Protein AF-A0A150QGI8-F1 (afdb_monomer)

Mean predicted aligned error: 3.71 Å

Solvent-accessible surface area (backbone atoms only — not comparable to full-atom values): 8458 Å² total; per-residue (Å²): 132,85,55,74,62,39,66,63,45,41,61,28,45,51,53,43,48,52,78,74,43,59,61,36,26,30,30,67,67,29,72,42,85,41,37,97,82,24,71,28,46,33,34,36,21,20,55,70,20,50,33,62,35,36,41,29,44,62,26,63,35,34,52,66,25,57,70,44,39,74,60,55,70,70,34,59,44,23,27,40,33,34,27,22,38,65,91,43,54,50,75,67,37,45,50,47,65,69,68,40,63,75,39,39,56,96,87,56,68,37,28,49,13,34,33,35,31,40,82,43,83,91,81,39,67,42,38,44,78,76,39,80,52,34,66,29,94,46,94,40,45,71,59,32,35,52,49,50,73,76,46,83,54,81,40,69,73,87,127

Foldseek 3Di:
DADPVLLQCLVQVVVQVVVVAAFWFKDAQAQQPQAPRSGFGIWTAGPQQQHFIAGEHEDAALVVQLVCQVRQQSGQGFAAEYEYEPPRDDPVSVVCLVVQPSQDDPPFDKGYWYKYWYQDPPRHIHIYTPGDTGTTPHDCSVSSNVSSVPDDGPDGDDD

pLDDT: mean 93.24, std 7.73, range [49.47, 98.81]

Structure (mmCIF, N/CA/C/O backbone):
data_AF-A0A150QGI8-F1
#
_entry.id   AF-A0A150QGI8-F1
#
loop_
_atom_site.group_PDB
_atom_site.id
_atom_site.type_symbol
_atom_site.label_atom_id
_atom_site.label_alt_id
_atom_site.label_comp_id
_atom_site.label_asym_id
_atom_site.label_entity_id
_atom_site.label_seq_id
_atom_site.pdbx_PDB_ins_code
_atom_site.Cartn_x
_atom_site.Cartn_y
_atom_site.Cartn_z
_atom_site.occupancy
_atom_site.B_iso_or_equiv
_atom_site.auth_seq_id
_atom_site.auth_comp_id
_atom_site.auth_asym_id
_atom_site.auth_atom_id
_atom_site.pdbx_PDB_model_num
ATOM 1 N N . MET A 1 1 ? 3.758 -12.290 14.875 1.00 49.47 1 MET A N 1
ATOM 2 C CA . MET A 1 1 ? 2.661 -13.109 14.315 1.00 49.47 1 MET A CA 1
ATOM 3 C C . MET A 1 1 ? 1.691 -12.134 13.672 1.00 49.47 1 MET A C 1
ATOM 5 O O . MET A 1 1 ? 1.234 -11.254 14.389 1.00 49.47 1 MET A O 1
ATOM 9 N N . ARG A 1 2 ? 1.493 -12.194 12.347 1.00 67.56 2 ARG A N 1
ATOM 10 C CA . ARG A 1 2 ? 0.552 -11.298 11.647 1.00 67.56 2 ARG A CA 1
ATOM 11 C C . ARG A 1 2 ? -0.876 -11.573 12.104 1.00 67.56 2 ARG A C 1
ATOM 13 O O . ARG A 1 2 ? -1.222 -12.727 12.368 1.00 67.56 2 ARG A O 1
ATOM 20 N N . ASP A 1 3 ? -1.673 -10.519 12.209 1.00 85.88 3 ASP A N 1
ATOM 21 C CA . ASP A 1 3 ? -3.078 -10.618 12.600 1.00 85.88 3 ASP A CA 1
ATOM 22 C C . ASP A 1 3 ? -3.881 -11.343 11.498 1.00 85.88 3 ASP A C 1
ATOM 24 O O . ASP A 1 3 ? -3.618 -11.199 10.300 1.00 85.88 3 ASP A O 1
ATOM 28 N N . ARG A 1 4 ? -4.898 -12.120 11.888 1.00 90.88 4 ARG A N 1
ATOM 29 C CA . ARG A 1 4 ? -5.841 -12.770 10.965 1.00 90.88 4 ARG A CA 1
ATOM 30 C C . ARG A 1 4 ? -6.509 -11.749 10.044 1.00 90.88 4 ARG A C 1
ATOM 32 O O . ARG A 1 4 ? -6.803 -12.077 8.895 1.00 90.88 4 ARG A O 1
ATOM 39 N N . PHE A 1 5 ? -6.776 -10.539 10.536 1.00 93.62 5 PHE A N 1
ATOM 40 C CA . PHE A 1 5 ? -7.316 -9.463 9.707 1.00 93.62 5 PHE A CA 1
ATOM 41 C C . PHE A 1 5 ? -6.372 -9.099 8.554 1.00 93.62 5 PHE A C 1
ATOM 43 O O . PHE A 1 5 ? -6.812 -9.066 7.406 1.00 93.62 5 PHE A O 1
ATOM 50 N N . GLU A 1 6 ? -5.090 -8.870 8.844 1.00 94.88 6 GLU A N 1
ATOM 51 C CA . GLU A 1 6 ? -4.096 -8.410 7.865 1.00 94.88 6 GLU A CA 1
ATOM 52 C C . GLU A 1 6 ? -3.971 -9.397 6.700 1.00 94.88 6 GLU A C 1
ATOM 54 O O . GLU A 1 6 ? -4.024 -8.996 5.538 1.00 94.88 6 GLU A O 1
ATOM 59 N N . LEU A 1 7 ? -3.941 -10.699 7.006 1.00 94.25 7 LEU A N 1
ATOM 60 C CA . LEU A 1 7 ? -3.935 -11.766 5.999 1.00 94.25 7 LEU A CA 1
ATOM 61 C C . LEU A 1 7 ? -5.206 -11.761 5.135 1.00 94.25 7 LEU A C 1
ATOM 63 O O . LEU A 1 7 ? -5.145 -11.891 3.914 1.00 94.25 7 LEU A O 1
ATOM 67 N N . ARG A 1 8 ? -6.386 -11.580 5.742 1.00 95.19 8 ARG A N 1
ATOM 68 C CA . ARG A 1 8 ? -7.660 -11.534 4.999 1.00 95.19 8 ARG A CA 1
ATOM 69 C C . ARG A 1 8 ? -7.790 -10.280 4.135 1.00 95.19 8 ARG A C 1
ATOM 71 O O . ARG A 1 8 ? -8.466 -10.326 3.109 1.00 95.19 8 ARG A O 1
ATOM 78 N N . ALA A 1 9 ? -7.163 -9.177 4.533 1.00 97.19 9 ALA A N 1
ATOM 79 C CA . ALA A 1 9 ? -7.235 -7.893 3.846 1.00 97.19 9 ALA A CA 1
ATOM 80 C C . ALA A 1 9 ? -6.389 -7.827 2.558 1.00 97.19 9 ALA A C 1
ATOM 82 O O . ALA A 1 9 ? -6.682 -7.005 1.688 1.00 97.19 9 ALA A O 1
ATOM 83 N N . GLN A 1 10 ? -5.410 -8.721 2.381 1.00 97.38 10 GLN A N 1
ATOM 84 C CA . GLN A 1 10 ? -4.553 -8.789 1.188 1.00 97.38 10 GLN A CA 1
ATOM 85 C C . GLN A 1 10 ? -5.352 -8.887 -0.125 1.00 97.38 10 GLN A C 1
ATOM 87 O O . GLN A 1 10 ? -5.123 -8.116 -1.056 1.00 97.38 10 GLN A O 1
ATOM 92 N N . ASN A 1 11 ? -6.329 -9.798 -0.204 1.00 96.44 11 ASN A N 1
ATOM 93 C CA . ASN A 1 11 ? -7.126 -10.006 -1.420 1.00 96.44 11 ASN A CA 1
ATOM 94 C C . ASN A 1 11 ? -8.037 -8.797 -1.765 1.00 96.44 11 ASN A C 1
ATOM 96 O O . ASN A 1 11 ? -8.045 -8.375 -2.927 1.00 96.44 11 ASN A O 1
ATOM 100 N N . PRO A 1 12 ? -8.785 -8.198 -0.811 1.00 97.38 12 PRO A N 1
ATOM 101 C CA . PRO A 1 12 ? -9.514 -6.950 -1.042 1.00 97.38 12 PRO A CA 1
ATOM 102 C C . PRO A 1 12 ? -8.615 -5.803 -1.511 1.00 97.38 12 PRO A C 1
ATOM 104 O O . PRO A 1 12 ? -8.956 -5.117 -2.475 1.00 97.38 12 PRO A O 1
ATOM 107 N N . VAL A 1 13 ? -7.455 -5.613 -0.875 1.00 98.38 13 VAL A N 1
ATOM 108 C CA . VAL A 1 13 ? -6.480 -4.575 -1.244 1.00 98.38 13 VAL A CA 1
ATOM 109 C C . VAL A 1 13 ? -5.947 -4.802 -2.660 1.00 98.38 13 VAL A C 1
ATOM 111 O O . VAL A 1 13 ? -5.966 -3.879 -3.474 1.00 98.38 13 VAL A O 1
ATOM 114 N N . ALA A 1 14 ? -5.557 -6.033 -2.999 1.00 97.94 14 ALA A N 1
ATOM 115 C CA . ALA A 1 14 ? -5.156 -6.398 -4.355 1.00 97.94 14 ALA A CA 1
ATOM 116 C C . ALA A 1 14 ? -6.261 -6.098 -5.379 1.00 97.94 14 ALA A C 1
ATOM 118 O O . ALA A 1 14 ? -6.004 -5.483 -6.411 1.00 97.94 14 ALA A O 1
ATOM 119 N N . SER A 1 15 ? -7.509 -6.455 -5.064 1.00 97.00 15 SER A N 1
ATOM 120 C CA . SER A 1 15 ? -8.672 -6.170 -5.916 1.00 97.00 15 SER A CA 1
ATOM 121 C C . SER A 1 15 ? -8.906 -4.667 -6.098 1.00 97.00 15 SER A C 1
ATOM 123 O O . SER A 1 15 ? -9.315 -4.225 -7.171 1.00 97.00 15 SER A O 1
ATOM 125 N N . CYS A 1 16 ? -8.632 -3.864 -5.067 1.00 97.75 16 CYS A N 1
ATOM 126 C CA . CYS A 1 16 ? -8.698 -2.407 -5.133 1.00 97.75 16 CYS A CA 1
ATOM 127 C C . CYS A 1 16 ? -7.664 -1.835 -6.115 1.00 97.75 16 CYS A C 1
ATOM 129 O O . CYS A 1 16 ? -8.001 -0.956 -6.910 1.00 97.75 16 CYS A O 1
ATOM 131 N N . LEU A 1 17 ? -6.430 -2.350 -6.097 1.00 97.31 17 LEU A N 1
ATOM 132 C CA . LEU A 1 17 ? -5.374 -1.946 -7.032 1.00 97.31 17 LEU A CA 1
ATOM 133 C C . LEU A 1 17 ? -5.646 -2.432 -8.457 1.00 97.31 17 LEU A C 1
ATOM 135 O O . LEU A 1 17 ? -5.503 -1.657 -9.394 1.00 97.31 17 LEU A O 1
ATOM 139 N N . ILE A 1 18 ? -6.112 -3.670 -8.633 1.00 96.56 18 ILE A N 1
ATOM 140 C CA . ILE A 1 18 ? -6.474 -4.234 -9.944 1.00 96.56 18 ILE A CA 1
ATOM 141 C C . ILE A 1 18 ? -7.433 -3.321 -10.715 1.00 96.56 18 ILE A C 1
ATOM 143 O O . ILE A 1 18 ? -7.266 -3.125 -11.912 1.00 96.56 18 ILE A O 1
ATOM 147 N N . ARG A 1 19 ? -8.414 -2.722 -10.033 1.00 95.31 19 ARG A N 1
ATOM 148 C CA . ARG A 1 19 ? -9.397 -1.816 -10.655 1.00 95.31 19 ARG A CA 1
ATOM 149 C C . ARG A 1 19 ? -8.804 -0.484 -11.129 1.00 95.31 19 ARG A C 1
ATOM 151 O O . ARG A 1 19 ? -9.496 0.275 -11.797 1.00 95.31 19 ARG A O 1
ATOM 158 N N . GLN A 1 20 ? -7.571 -0.175 -10.739 1.00 93.81 20 GLN A N 1
ATOM 159 C CA . GLN A 1 20 ? -6.896 1.092 -11.023 1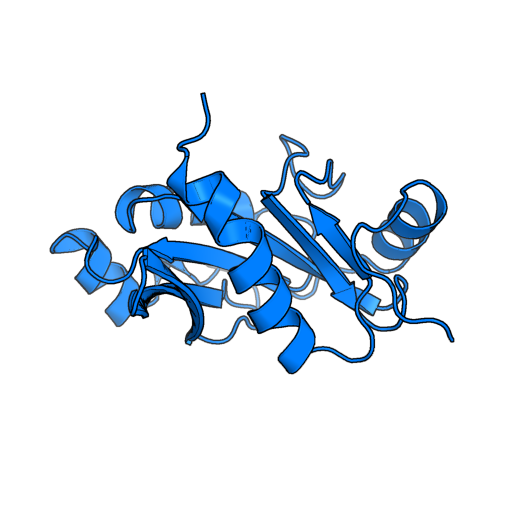.00 93.81 20 GLN A CA 1
ATOM 160 C C . GLN A 1 20 ? -5.714 0.944 -11.985 1.00 93.81 20 GLN A C 1
ATOM 162 O O . GLN A 1 20 ? -5.259 1.949 -12.526 1.00 93.81 20 GLN A O 1
ATOM 167 N N . LEU A 1 21 ? -5.206 -0.274 -12.170 1.00 95.12 21 LEU A N 1
ATOM 168 C CA . LEU A 1 21 ? -3.975 -0.560 -12.903 1.00 95.12 21 LEU A CA 1
ATOM 169 C C . LEU A 1 21 ? -4.262 -1.288 -14.219 1.00 95.12 21 LEU A C 1
ATOM 171 O O . LEU A 1 21 ? -5.296 -1.934 -14.389 1.00 95.12 21 LEU A O 1
ATOM 175 N N . ILE A 1 22 ? -3.327 -1.193 -15.157 1.00 93.44 22 ILE A N 1
ATOM 176 C CA . ILE A 1 22 ? -3.419 -1.782 -16.489 1.00 93.44 22 ILE A CA 1
ATOM 177 C C . ILE A 1 22 ? -2.740 -3.153 -16.441 1.00 93.44 22 ILE A C 1
ATOM 179 O O . ILE A 1 22 ? -1.519 -3.257 -16.532 1.00 93.44 22 ILE A O 1
ATOM 183 N N . VAL A 1 23 ? -3.546 -4.212 -16.313 1.00 92.94 23 VAL A N 1
ATOM 184 C CA . VAL A 1 23 ? -3.097 -5.620 -16.245 1.00 92.94 23 VAL A CA 1
ATOM 185 C C . VAL A 1 23 ? -1.942 -5.849 -15.251 1.00 92.94 23 VAL A C 1
ATOM 187 O O . VAL A 1 23 ? -0.861 -6.301 -15.635 1.00 92.94 23 VAL A O 1
ATOM 190 N N . PRO A 1 24 ? -2.124 -5.527 -13.956 1.00 96.12 24 PRO A N 1
ATOM 191 C CA . PRO A 1 24 ? -1.061 -5.711 -12.980 1.00 96.12 24 PRO A CA 1
ATOM 192 C C . PRO A 1 24 ? -0.818 -7.195 -12.679 1.00 96.12 24 PRO A C 1
ATOM 194 O O . PRO A 1 24 ? -1.760 -7.988 -12.602 1.00 96.12 24 PRO A O 1
ATOM 197 N N . ARG A 1 25 ? 0.440 -7.546 -12.397 1.00 97.19 25 ARG A N 1
ATOM 198 C CA . ARG A 1 25 ? 0.790 -8.787 -11.691 1.00 97.19 25 ARG A CA 1
ATOM 199 C C . ARG A 1 25 ? 0.743 -8.543 -10.192 1.00 97.19 25 ARG A C 1
ATOM 201 O O . ARG A 1 25 ? 1.345 -7.578 -9.719 1.00 97.19 25 ARG A O 1
ATOM 208 N N . ILE A 1 26 ? 0.040 -9.400 -9.457 1.00 97.88 26 ILE A N 1
ATOM 209 C CA . ILE A 1 26 ? -0.102 -9.286 -8.001 1.00 97.88 26 ILE A CA 1
ATOM 210 C C . ILE A 1 26 ? 0.707 -10.373 -7.305 1.00 97.88 26 ILE A C 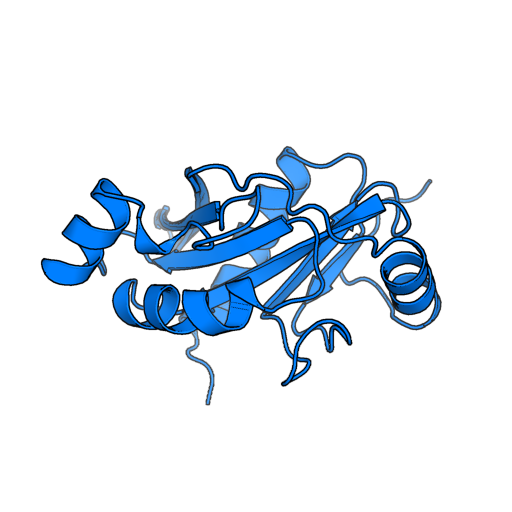1
ATOM 212 O O . ILE A 1 26 ? 0.533 -11.561 -7.575 1.00 97.88 26 ILE A O 1
ATOM 216 N N . TYR A 1 27 ? 1.502 -9.955 -6.332 1.00 97.69 27 TYR A N 1
ATOM 217 C CA . TYR A 1 27 ? 2.261 -10.802 -5.427 1.00 97.69 27 TYR A CA 1
ATOM 218 C C . TYR A 1 27 ? 1.812 -10.504 -3.995 1.00 97.69 27 TYR A C 1
ATOM 220 O O . TYR A 1 27 ? 1.540 -9.353 -3.644 1.00 97.69 27 TYR A O 1
ATOM 228 N N . ILE A 1 28 ? 1.706 -11.546 -3.180 1.00 96.69 28 ILE A N 1
ATOM 229 C CA . ILE A 1 28 ? 1.294 -11.459 -1.778 1.00 96.69 28 ILE A CA 1
ATOM 230 C C . ILE A 1 28 ? 2.474 -11.890 -0.924 1.00 96.69 28 ILE A C 1
ATOM 232 O O . ILE A 1 28 ? 3.140 -12.856 -1.287 1.00 96.69 28 ILE A O 1
ATOM 236 N N . ASP A 1 29 ? 2.718 -11.183 0.179 1.00 95.00 29 ASP A N 1
ATOM 237 C CA . ASP A 1 29 ? 3.875 -11.430 1.048 1.00 95.00 29 ASP A CA 1
ATOM 238 C C . ASP A 1 29 ? 5.198 -11.419 0.266 1.00 95.00 29 ASP A C 1
ATOM 240 O O . ASP A 1 29 ? 6.053 -12.289 0.413 1.00 95.00 29 ASP A O 1
ATOM 244 N N . ALA A 1 30 ? 5.333 -10.427 -0.615 1.00 94.81 30 ALA A N 1
ATOM 245 C CA . ALA A 1 30 ? 6.438 -10.323 -1.551 1.00 94.81 30 ALA A CA 1
ATOM 246 C C . ALA A 1 30 ? 7.703 -9.790 -0.868 1.00 94.81 30 ALA A C 1
ATOM 248 O O . ALA A 1 30 ? 7.645 -8.801 -0.138 1.00 94.81 30 ALA A O 1
ATOM 249 N N . ASP A 1 31 ? 8.847 -10.400 -1.172 1.00 94.62 31 ASP A N 1
ATOM 250 C CA . ASP A 1 31 ? 10.172 -9.941 -0.746 1.00 94.62 31 ASP A CA 1
ATOM 251 C C . ASP A 1 31 ? 10.723 -8.891 -1.728 1.00 94.62 31 ASP A C 1
ATOM 253 O O . ASP A 1 31 ? 11.596 -9.152 -2.555 1.00 94.62 31 ASP A O 1
ATOM 257 N N . TRP A 1 32 ? 10.125 -7.700 -1.727 1.00 95.19 32 TRP A N 1
ATOM 258 C CA . TRP A 1 32 ? 10.507 -6.613 -2.616 1.00 95.19 32 TRP A CA 1
ATOM 259 C C . TRP A 1 32 ? 11.892 -6.042 -2.253 1.00 95.19 32 TRP A C 1
ATOM 261 O O . TRP A 1 32 ? 12.031 -5.344 -1.244 1.00 95.19 32 TRP A O 1
ATOM 271 N N . PRO A 1 33 ? 12.903 -6.167 -3.134 1.00 92.81 33 PRO A N 1
ATOM 272 C CA . PRO A 1 33 ? 14.276 -5.715 -2.869 1.00 92.81 33 PRO A CA 1
ATOM 273 C C . PRO A 1 33 ? 14.433 -4.191 -2.734 1.00 92.81 33 PRO A C 1
ATOM 275 O O . PRO A 1 33 ? 15.510 -3.694 -2.414 1.00 92.81 33 PRO A O 1
ATOM 278 N N . GLY A 1 34 ? 13.382 -3.415 -3.014 1.00 90.00 34 GLY A N 1
ATOM 279 C CA . GLY A 1 34 ? 13.368 -1.972 -2.783 1.00 90.00 34 GLY A CA 1
ATOM 280 C C . GLY A 1 34 ? 12.997 -1.565 -1.353 1.00 90.00 34 GLY A C 1
ATOM 281 O O . GLY A 1 34 ? 12.888 -0.369 -1.093 1.00 90.00 34 GLY A O 1
ATOM 282 N N . MET A 1 35 ? 12.774 -2.512 -0.440 1.00 90.00 35 MET A N 1
ATOM 283 C CA . MET A 1 35 ? 12.528 -2.274 0.987 1.00 90.00 35 MET A CA 1
ATOM 284 C C . MET A 1 35 ? 13.704 -2.784 1.824 1.00 90.00 35 MET A C 1
ATOM 286 O O . MET A 1 35 ? 14.304 -3.795 1.483 1.00 90.00 35 MET A O 1
ATOM 290 N N . ALA A 1 36 ? 14.009 -2.113 2.941 1.00 81.56 36 ALA A N 1
ATOM 291 C CA . ALA A 1 36 ? 15.096 -2.531 3.836 1.00 81.56 36 ALA A CA 1
ATOM 292 C C . ALA A 1 36 ? 14.855 -3.926 4.443 1.00 81.56 36 ALA A C 1
ATOM 294 O O . ALA A 1 36 ? 15.772 -4.738 4.485 1.00 81.56 36 ALA A O 1
ATOM 295 N N . ASP A 1 37 ? 13.610 -4.205 4.837 1.00 80.94 37 ASP A N 1
ATOM 296 C CA . ASP A 1 37 ? 13.206 -5.496 5.409 1.00 80.94 37 ASP A CA 1
ATOM 297 C C . ASP A 1 37 ? 12.652 -6.465 4.348 1.00 80.94 37 ASP A C 1
ATOM 299 O O . ASP A 1 37 ? 12.202 -7.558 4.689 1.00 80.94 37 ASP A O 1
ATOM 303 N N . GLY A 1 38 ? 12.625 -6.044 3.075 1.00 80.56 38 GLY A N 1
ATOM 304 C CA . GLY A 1 38 ? 12.148 -6.825 1.930 1.00 80.56 38 GLY A CA 1
ATOM 305 C C . GLY A 1 38 ? 10.632 -7.061 1.874 1.00 80.56 38 GLY A C 1
ATOM 306 O O . GLY A 1 38 ? 10.000 -6.877 0.840 1.00 80.56 38 GLY A O 1
ATOM 307 N N . LEU A 1 39 ? 9.992 -7.380 2.995 1.00 90.56 39 LEU A N 1
ATOM 308 C CA . LEU A 1 39 ? 8.616 -7.872 3.022 1.00 90.56 39 LEU A CA 1
ATOM 309 C C . LEU A 1 39 ? 7.559 -6.776 2.842 1.00 90.56 39 LEU A C 1
ATOM 311 O O . LEU A 1 39 ? 7.453 -5.842 3.642 1.00 90.56 39 LEU A O 1
ATOM 315 N N . VAL A 1 40 ? 6.696 -6.955 1.841 1.00 95.44 40 VAL A N 1
ATOM 316 C CA . VAL A 1 40 ? 5.475 -6.166 1.622 1.00 95.44 40 VAL A CA 1
ATOM 317 C C . VAL A 1 40 ? 4.254 -7.078 1.553 1.00 95.44 40 VAL A C 1
ATOM 319 O O . VAL A 1 40 ? 4.313 -8.178 1.010 1.00 95.44 40 VAL A O 1
ATOM 322 N N . ASP A 1 41 ? 3.129 -6.635 2.113 1.00 97.06 41 ASP A N 1
ATOM 323 C CA . ASP A 1 41 ? 1.936 -7.483 2.232 1.00 97.06 41 ASP A CA 1
ATOM 324 C C . ASP A 1 41 ? 1.272 -7.713 0.867 1.00 97.06 41 ASP A C 1
ATOM 326 O O . ASP A 1 41 ? 0.833 -8.822 0.558 1.00 97.06 41 ASP A O 1
ATOM 330 N N . VAL A 1 42 ? 1.235 -6.670 0.032 1.00 98.19 42 VAL A N 1
ATOM 331 C CA . VAL A 1 42 ? 0.804 -6.746 -1.369 1.00 98.19 42 VAL A CA 1
ATOM 332 C C . VAL A 1 42 ? 1.776 -5.953 -2.230 1.00 98.19 42 VAL A C 1
ATOM 334 O O . VAL A 1 42 ? 2.063 -4.787 -1.953 1.00 98.19 42 VAL A O 1
ATOM 337 N N . LEU A 1 43 ? 2.239 -6.570 -3.309 1.00 98.12 43 LEU A N 1
ATOM 338 C CA . LEU A 1 43 ? 2.973 -5.920 -4.385 1.00 98.12 43 LEU A CA 1
ATOM 339 C C . LEU A 1 43 ? 2.159 -6.064 -5.668 1.00 98.12 43 LEU A C 1
ATOM 341 O O . LEU A 1 43 ? 1.856 -7.177 -6.092 1.00 98.12 43 LEU A O 1
ATOM 345 N N . ALA A 1 44 ? 1.824 -4.947 -6.300 1.00 98.00 44 ALA A N 1
ATOM 346 C CA . ALA A 1 44 ? 1.286 -4.938 -7.652 1.00 98.00 44 ALA A CA 1
ATOM 347 C C . ALA A 1 44 ? 2.310 -4.307 -8.591 1.00 98.00 44 ALA A C 1
ATOM 349 O O . ALA A 1 44 ? 2.801 -3.214 -8.321 1.00 98.00 44 ALA A O 1
ATOM 350 N N . ILE A 1 45 ? 2.634 -4.974 -9.693 1.00 97.25 45 ILE A N 1
ATOM 351 C CA . ILE A 1 45 ? 3.489 -4.406 -10.736 1.00 97.25 45 ILE A CA 1
ATOM 352 C C . ILE A 1 45 ? 2.646 -4.242 -11.994 1.00 97.25 45 ILE A C 1
ATOM 354 O O . ILE A 1 45 ? 2.153 -5.225 -12.550 1.00 97.25 45 ILE A O 1
ATOM 358 N N . ASP A 1 46 ? 2.468 -2.991 -12.410 1.00 95.19 46 ASP A N 1
ATOM 359 C CA . ASP A 1 46 ? 1.616 -2.612 -13.537 1.00 95.19 46 ASP A CA 1
ATOM 360 C C . ASP A 1 46 ? 2.160 -3.134 -14.885 1.00 95.19 46 ASP A C 1
ATOM 362 O O . ASP A 1 46 ? 3.318 -3.553 -14.979 1.00 95.19 46 ASP A O 1
ATOM 366 N N . ARG A 1 47 ? 1.344 -3.084 -15.946 1.00 93.75 47 ARG A N 1
ATOM 367 C CA . ARG A 1 47 ? 1.726 -3.435 -17.330 1.00 93.75 47 ARG A CA 1
ATOM 368 C C . ARG A 1 47 ? 2.416 -4.801 -17.439 1.00 93.75 47 ARG A C 1
ATOM 370 O O . ARG A 1 47 ? 3.532 -4.898 -17.951 1.00 93.75 47 ARG A O 1
ATOM 377 N N . ASP A 1 48 ? 1.760 -5.836 -16.918 1.00 92.62 48 ASP A N 1
ATOM 378 C CA . ASP A 1 48 ? 2.237 -7.225 -16.920 1.00 92.62 48 ASP A CA 1
ATOM 379 C C . ASP A 1 48 ? 3.653 -7.396 -16.328 1.00 92.62 48 ASP A C 1
ATOM 381 O O . ASP A 1 48 ? 4.529 -8.056 -16.888 1.00 92.62 48 ASP A O 1
ATOM 385 N N . GLY A 1 49 ? 3.911 -6.767 -15.178 1.00 91.19 49 GLY A N 1
ATOM 386 C CA . GLY A 1 49 ? 5.170 -6.959 -14.452 1.00 91.19 49 GLY A CA 1
ATOM 387 C C . GLY A 1 49 ? 6.341 -6.090 -14.924 1.00 91.19 49 GLY A C 1
ATOM 388 O O . GLY A 1 49 ? 7.464 -6.283 -14.461 1.00 91.19 49 GLY A O 1
ATOM 389 N N . LYS A 1 50 ? 6.109 -5.132 -15.829 1.00 91.75 50 LYS A N 1
ATOM 390 C CA . LYS A 1 50 ? 7.159 -4.253 -16.389 1.00 91.75 50 LYS A CA 1
ATOM 391 C C . LYS A 1 50 ? 6.967 -2.771 -16.066 1.00 91.75 50 LYS A C 1
ATOM 393 O O . LYS A 1 50 ? 7.834 -1.957 -16.374 1.00 91.75 50 LYS A O 1
ATOM 398 N N . GLY A 1 51 ? 5.812 -2.410 -15.518 1.00 93.38 51 GLY A N 1
ATOM 399 C CA . GLY A 1 51 ? 5.427 -1.042 -15.204 1.00 93.38 51 GLY A CA 1
ATOM 400 C C . GLY A 1 51 ? 5.894 -0.576 -13.829 1.00 93.38 51 GLY A C 1
ATOM 401 O O . GLY A 1 51 ? 6.864 -1.076 -13.261 1.00 93.38 51 GLY A O 1
ATOM 402 N N . ASP A 1 52 ? 5.184 0.421 -13.302 1.00 95.94 52 ASP A N 1
ATOM 403 C CA . ASP A 1 52 ? 5.461 0.949 -11.972 1.00 95.94 52 ASP A CA 1
ATOM 404 C C . ASP A 1 52 ? 5.044 -0.067 -10.895 1.00 95.94 52 ASP A C 1
ATOM 406 O O . ASP A 1 52 ? 3.999 -0.719 -10.984 1.00 95.94 52 ASP A O 1
ATOM 410 N N . ALA A 1 53 ? 5.874 -0.188 -9.859 1.00 96.62 53 ALA A N 1
ATOM 411 C CA . ALA A 1 53 ? 5.590 -1.016 -8.695 1.00 96.62 53 ALA A CA 1
ATOM 412 C C . ALA A 1 53 ? 4.740 -0.251 -7.664 1.00 96.62 53 ALA A C 1
ATOM 414 O O . ALA A 1 53 ? 5.024 0.903 -7.325 1.00 96.62 53 ALA A O 1
ATOM 415 N N . HIS A 1 54 ? 3.726 -0.926 -7.133 1.00 97.88 54 HIS A N 1
ATOM 416 C CA . HIS A 1 54 ? 2.835 -0.476 -6.071 1.00 97.88 54 HIS A CA 1
ATOM 417 C C . HIS A 1 54 ? 3.025 -1.391 -4.863 1.00 97.88 54 HIS A C 1
ATOM 419 O O . HIS A 1 54 ? 2.582 -2.539 -4.884 1.00 97.88 54 HIS A O 1
ATOM 425 N N . ILE A 1 55 ? 3.666 -0.884 -3.811 1.00 97.88 55 ILE A N 1
ATOM 426 C CA . ILE A 1 55 ? 3.850 -1.625 -2.555 1.00 97.88 55 ILE A CA 1
ATOM 427 C C . ILE A 1 55 ? 2.793 -1.224 -1.531 1.00 97.88 55 ILE A C 1
ATOM 429 O O . ILE A 1 55 ? 2.528 -0.034 -1.353 1.00 97.88 55 ILE A O 1
ATOM 433 N N . VAL A 1 56 ? 2.213 -2.197 -0.833 1.00 98.50 56 VAL A N 1
ATOM 434 C CA . VAL A 1 56 ? 1.226 -1.962 0.226 1.00 98.50 56 VAL A CA 1
ATOM 435 C C . VAL A 1 56 ? 1.655 -2.641 1.518 1.00 98.50 56 VAL A C 1
ATOM 437 O O . VAL A 1 56 ? 1.991 -3.826 1.522 1.00 98.50 56 VAL A O 1
ATOM 440 N N . GLN A 1 57 ? 1.593 -1.887 2.614 1.00 98.00 57 GLN A N 1
ATOM 441 C CA . GLN A 1 57 ? 1.654 -2.416 3.975 1.00 98.00 57 GLN A CA 1
ATOM 442 C C . GLN A 1 57 ? 0.269 -2.340 4.620 1.00 98.00 57 GLN A C 1
ATOM 444 O O . GLN A 1 57 ? -0.380 -1.294 4.587 1.00 98.00 57 GLN A O 1
ATOM 449 N N . ILE A 1 58 ? -0.181 -3.441 5.208 1.00 98.19 58 ILE A N 1
ATOM 450 C CA . ILE A 1 58 ? -1.497 -3.605 5.817 1.00 98.19 58 ILE A CA 1
ATOM 451 C C . ILE A 1 58 ? -1.317 -3.764 7.322 1.00 98.19 58 ILE A C 1
ATOM 453 O O . ILE A 1 58 ? -0.614 -4.668 7.769 1.00 98.19 58 ILE A O 1
ATOM 457 N N . ARG A 1 59 ? -1.985 -2.929 8.117 1.00 97.88 59 ARG A N 1
ATOM 458 C CA . ARG A 1 59 ? -2.083 -3.121 9.571 1.00 97.88 59 ARG A CA 1
ATOM 459 C C . ARG A 1 59 ? -3.526 -3.059 10.025 1.00 97.88 59 ARG A C 1
ATOM 461 O O . ARG A 1 59 ? -4.336 -2.370 9.415 1.00 97.88 59 ARG A O 1
ATOM 468 N N . THR A 1 60 ? -3.868 -3.761 11.102 1.00 97.06 60 THR A N 1
ATOM 469 C CA . THR A 1 60 ? -5.242 -3.715 11.628 1.00 97.06 60 THR A CA 1
ATOM 470 C C . THR A 1 60 ? -5.638 -2.305 12.059 1.00 97.06 60 THR A C 1
ATOM 472 O O . THR A 1 60 ? -6.734 -1.861 11.721 1.00 97.06 60 THR A O 1
ATOM 475 N N . LYS A 1 61 ? -4.753 -1.590 12.766 1.00 97.62 61 LYS A N 1
ATOM 476 C CA . LYS A 1 61 ? -5.021 -0.239 13.275 1.00 97.62 61 LYS A CA 1
ATOM 477 C C . LYS A 1 61 ? -4.407 0.840 12.391 1.00 97.62 61 LYS A C 1
ATOM 479 O O . LYS A 1 61 ? -3.287 0.693 11.901 1.00 97.62 61 LYS A O 1
ATOM 484 N N . ALA A 1 62 ? -5.102 1.968 12.277 1.00 98.06 62 ALA A N 1
ATOM 485 C CA . ALA A 1 62 ? -4.618 3.132 11.539 1.00 98.06 62 ALA A CA 1
ATOM 486 C C . ALA A 1 62 ? -3.293 3.691 12.085 1.00 98.06 62 ALA A C 1
ATOM 488 O O . ALA A 1 62 ? -2.399 4.000 11.302 1.00 98.06 62 ALA A O 1
ATOM 489 N N . ALA A 1 63 ? -3.139 3.776 13.411 1.00 97.88 63 ALA A N 1
ATOM 490 C CA . ALA A 1 63 ? -1.904 4.253 14.039 1.00 97.88 63 ALA A CA 1
ATOM 491 C C . ALA A 1 63 ? -0.693 3.372 13.676 1.00 97.88 63 ALA A C 1
ATOM 493 O O . ALA A 1 63 ? 0.360 3.888 13.302 1.00 97.88 63 ALA A O 1
ATOM 494 N N . ASP A 1 64 ? -0.870 2.047 13.691 1.00 97.62 64 ASP A N 1
ATOM 495 C CA . ASP A 1 64 ? 0.179 1.089 13.325 1.00 97.62 64 ASP A CA 1
ATOM 496 C C . ASP A 1 64 ? 0.542 1.200 11.837 1.00 97.62 64 ASP A C 1
ATOM 498 O O . ASP A 1 64 ? 1.710 1.102 11.472 1.00 97.62 64 ASP A O 1
ATOM 502 N N . ALA A 1 65 ? -0.445 1.442 10.968 1.00 97.69 65 ALA A N 1
ATOM 503 C CA . ALA A 1 65 ? -0.212 1.678 9.546 1.00 97.69 65 ALA A CA 1
ATOM 504 C C . ALA A 1 65 ? 0.553 2.991 9.300 1.00 97.69 65 ALA A C 1
ATOM 506 O O . ALA A 1 65 ? 1.519 3.013 8.537 1.00 97.69 65 ALA A O 1
ATOM 507 N N . LEU A 1 66 ? 0.162 4.079 9.973 1.00 98.00 66 LEU A N 1
ATOM 508 C CA . LEU A 1 66 ? 0.836 5.380 9.893 1.00 98.00 66 LEU A CA 1
ATOM 509 C C . LEU A 1 66 ? 2.286 5.309 10.385 1.00 98.00 66 LEU A C 1
ATOM 511 O O . LEU A 1 66 ? 3.166 5.926 9.787 1.00 98.00 66 LEU A O 1
ATOM 515 N N . ALA A 1 67 ? 2.565 4.507 11.414 1.00 97.12 67 ALA A N 1
ATOM 516 C CA . ALA A 1 67 ? 3.919 4.307 11.927 1.00 97.12 67 ALA A CA 1
ATOM 517 C C . ALA A 1 67 ? 4.889 3.701 10.889 1.00 97.12 67 ALA A C 1
ATOM 519 O O . ALA A 1 67 ? 6.103 3.845 11.027 1.00 97.12 67 ALA A O 1
ATOM 520 N N . LEU A 1 68 ? 4.383 3.067 9.822 1.00 96.25 68 LEU A N 1
ATOM 521 C CA . LEU A 1 68 ? 5.201 2.518 8.732 1.00 96.25 68 LEU A CA 1
ATOM 522 C C . LEU A 1 68 ? 5.579 3.556 7.673 1.00 96.25 68 LEU A C 1
ATOM 524 O O . LEU A 1 68 ? 6.491 3.315 6.876 1.00 96.25 68 LEU A O 1
ATOM 528 N N . VAL A 1 69 ? 4.895 4.702 7.641 1.00 96.88 69 VAL A N 1
ATOM 529 C CA . VAL A 1 69 ? 5.081 5.716 6.599 1.00 96.88 69 VAL A CA 1
ATOM 530 C C . VAL A 1 69 ? 6.532 6.201 6.513 1.00 96.88 69 VAL A C 1
ATOM 532 O O . VAL A 1 69 ? 7.059 6.200 5.402 1.00 96.88 69 VAL A O 1
ATOM 535 N N . PRO A 1 70 ? 7.257 6.500 7.611 1.00 94.94 70 PRO A N 1
ATOM 536 C CA . PRO A 1 70 ? 8.666 6.893 7.524 1.00 94.94 70 PRO A CA 1
ATOM 537 C C . PRO A 1 70 ? 9.571 5.858 6.834 1.00 94.94 70 PRO A C 1
ATOM 539 O O . PRO A 1 70 ? 10.522 6.230 6.146 1.00 94.94 70 PRO A O 1
ATOM 542 N N . GLY A 1 71 ? 9.282 4.562 6.999 1.00 93.62 71 GLY A N 1
ATOM 543 C CA . GLY A 1 71 ? 9.988 3.482 6.303 1.00 93.62 71 GLY A CA 1
ATOM 544 C C . GLY A 1 71 ? 9.617 3.427 4.823 1.00 93.62 71 GLY A C 1
ATOM 545 O O . GLY A 1 71 ? 10.494 3.399 3.959 1.00 93.62 71 GLY A O 1
ATOM 546 N N . LEU A 1 72 ? 8.320 3.516 4.515 1.00 94.69 72 LEU A N 1
ATOM 547 C CA . LEU A 1 72 ? 7.825 3.577 3.139 1.00 94.69 72 LEU A CA 1
ATOM 548 C C . LEU A 1 72 ? 8.357 4.802 2.388 1.00 94.69 72 LEU A C 1
ATOM 550 O O . LEU A 1 72 ? 8.660 4.702 1.205 1.00 94.69 72 LEU A O 1
ATOM 554 N N . LEU A 1 73 ? 8.546 5.949 3.039 1.00 94.19 73 LEU A N 1
ATOM 555 C CA . LEU A 1 73 ? 9.117 7.143 2.406 1.00 94.19 73 LEU A CA 1
ATOM 556 C C . LEU A 1 73 ? 10.550 6.923 1.881 1.00 94.19 73 LEU A C 1
ATOM 558 O O . LEU A 1 73 ? 10.965 7.602 0.940 1.00 94.19 73 LEU A O 1
ATOM 562 N N . LYS A 1 74 ? 11.269 5.927 2.406 1.00 92.44 74 LYS A N 1
ATOM 563 C CA . LYS A 1 74 ? 12.617 5.535 1.964 1.00 92.44 74 LYS A CA 1
ATOM 564 C C . LYS A 1 74 ? 12.613 4.398 0.937 1.00 92.44 74 LYS A C 1
ATOM 566 O O . LYS A 1 74 ? 13.662 4.077 0.384 1.00 92.44 74 LYS A O 1
ATOM 571 N N . ALA A 1 75 ? 11.458 3.786 0.678 1.00 93.19 75 ALA A N 1
ATOM 572 C CA . ALA A 1 75 ? 11.343 2.622 -0.188 1.00 93.19 75 ALA A CA 1
ATOM 573 C C . ALA A 1 75 ? 11.657 2.951 -1.649 1.00 93.19 75 ALA A C 1
ATOM 575 O O . ALA A 1 75 ? 11.194 3.948 -2.209 1.00 93.19 75 ALA A O 1
ATOM 576 N N . ARG A 1 76 ? 12.351 2.045 -2.330 1.00 93.75 76 ARG A N 1
ATOM 577 C CA . ARG A 1 76 ? 12.570 2.117 -3.771 1.00 93.75 76 ARG A CA 1
ATOM 578 C C . ARG A 1 76 ? 11.364 1.531 -4.520 1.00 93.75 76 ARG A C 1
ATOM 580 O O . ARG A 1 76 ? 11.424 0.426 -5.051 1.00 93.75 76 ARG A O 1
ATOM 587 N N . ALA A 1 77 ? 10.257 2.273 -4.529 1.00 94.88 77 ALA A N 1
ATOM 588 C CA . ALA A 1 77 ? 9.025 1.966 -5.264 1.00 94.88 77 ALA A CA 1
ATOM 589 C C . ALA A 1 77 ? 8.313 3.272 -5.696 1.00 94.88 77 ALA A C 1
ATOM 591 O O . ALA A 1 77 ? 8.240 4.193 -4.874 1.00 94.88 77 ALA A O 1
ATOM 592 N N . PRO A 1 78 ? 7.787 3.379 -6.936 1.00 96.00 78 PRO A N 1
ATOM 593 C CA . PRO A 1 78 ? 7.111 4.584 -7.424 1.00 96.00 78 PRO A CA 1
ATOM 594 C C . PRO A 1 78 ? 5.785 4.860 -6.722 1.00 96.00 78 PRO A C 1
ATOM 596 O O . PRO A 1 78 ? 5.464 6.019 -6.488 1.00 96.00 78 PRO A O 1
ATOM 599 N N . PHE A 1 79 ? 5.024 3.826 -6.362 1.00 97.69 79 PHE A N 1
ATOM 600 C C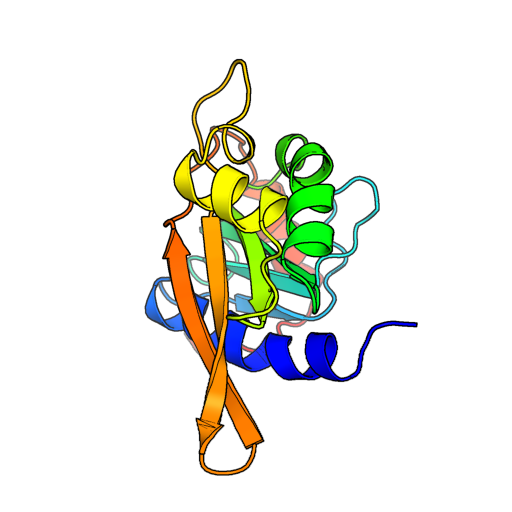A . PHE A 1 79 ? 3.771 3.979 -5.632 1.00 97.69 79 PHE A CA 1
ATOM 601 C C . PHE A 1 79 ? 3.805 3.179 -4.341 1.00 97.69 79 PHE A C 1
ATOM 603 O O . PHE A 1 79 ? 4.216 2.019 -4.299 1.00 97.69 79 PHE A O 1
ATOM 610 N N . ARG A 1 80 ? 3.377 3.830 -3.265 1.00 97.69 80 ARG A N 1
ATOM 611 C CA . ARG A 1 80 ? 3.531 3.335 -1.902 1.00 97.69 80 ARG A CA 1
ATOM 612 C C . ARG A 1 80 ? 2.232 3.568 -1.169 1.00 97.69 80 ARG A C 1
ATOM 614 O O . ARG A 1 80 ? 1.640 4.639 -1.307 1.00 97.69 80 ARG A O 1
ATOM 621 N N . TRP A 1 81 ? 1.797 2.572 -0.419 1.00 98.62 81 TRP A N 1
ATOM 622 C CA . TRP A 1 81 ? 0.475 2.566 0.176 1.00 98.62 81 TRP A CA 1
ATOM 623 C C . TRP A 1 81 ? 0.531 2.017 1.591 1.00 98.62 81 TRP A C 1
ATOM 625 O O . TRP A 1 81 ? 1.245 1.051 1.875 1.00 98.62 81 TRP A O 1
ATOM 635 N N . ILE A 1 82 ? -0.294 2.599 2.449 1.00 98.62 82 ILE A N 1
ATOM 636 C CA . ILE A 1 82 ? -0.719 1.968 3.692 1.00 98.62 82 ILE A CA 1
ATOM 637 C C . ILE A 1 82 ? -2.189 1.575 3.575 1.00 98.62 82 ILE A C 1
ATOM 639 O O . ILE A 1 82 ? -2.976 2.246 2.898 1.00 98.62 82 ILE A O 1
ATOM 643 N N . ALA A 1 83 ? -2.565 0.490 4.238 1.00 98.69 83 ALA A N 1
ATOM 644 C CA . ALA A 1 83 ? -3.948 0.067 4.357 1.00 98.69 83 ALA A CA 1
ATOM 645 C C . ALA A 1 83 ? -4.270 -0.348 5.792 1.00 98.69 83 ALA A C 1
ATOM 647 O O . ALA A 1 83 ? -3.430 -0.930 6.480 1.00 98.69 83 ALA A O 1
ATOM 648 N N . PHE A 1 84 ? -5.492 -0.065 6.231 1.00 98.38 84 PHE A N 1
ATOM 649 C CA . PHE A 1 84 ? -5.963 -0.442 7.561 1.00 98.38 84 PHE A CA 1
ATOM 650 C C . PHE A 1 84 ? -7.482 -0.568 7.629 1.00 98.38 84 PHE A C 1
ATOM 652 O O . PHE A 1 84 ? -8.196 -0.156 6.711 1.00 98.38 84 PHE A O 1
ATOM 659 N N . LEU A 1 85 ? -7.989 -1.168 8.710 1.00 97.81 85 LEU A N 1
ATOM 660 C CA . LEU A 1 85 ? -9.425 -1.290 8.939 1.00 97.81 85 LEU A CA 1
ATOM 661 C C . LEU A 1 85 ? -10.025 0.084 9.259 1.00 97.81 85 LEU A C 1
ATOM 663 O O . LEU A 1 85 ? -9.667 0.704 10.260 1.00 97.81 85 LEU A O 1
ATOM 667 N N . ARG A 1 86 ? -10.976 0.544 8.446 1.00 96.88 86 ARG A N 1
ATOM 668 C CA . ARG A 1 86 ? -11.720 1.783 8.701 1.00 96.88 86 ARG A CA 1
ATOM 669 C C . ARG A 1 86 ? -12.436 1.715 10.053 1.00 96.88 86 ARG A C 1
ATOM 671 O O . ARG A 1 86 ? -13.077 0.710 10.364 1.00 96.88 86 ARG A O 1
ATOM 678 N N . GLY A 1 87 ? -12.389 2.809 10.807 1.00 95.75 87 GLY A N 1
ATOM 679 C CA . GLY A 1 87 ? -12.970 2.920 12.145 1.00 95.75 87 GLY A CA 1
ATOM 680 C C . GLY A 1 87 ? -12.012 2.504 13.263 1.00 95.75 87 GLY A C 1
ATOM 681 O O . GLY A 1 87 ? -12.447 2.359 14.401 1.00 95.75 87 GLY A O 1
ATOM 682 N N . THR A 1 88 ? -10.732 2.283 12.952 1.00 96.88 88 THR A N 1
ATOM 683 C CA . THR A 1 88 ? -9.676 2.005 13.943 1.00 96.88 88 THR A CA 1
ATOM 684 C C . THR A 1 88 ? -8.779 3.212 14.217 1.00 96.88 88 THR A C 1
ATOM 686 O O . THR A 1 88 ? -7.788 3.093 14.935 1.00 96.88 88 THR A O 1
ATOM 689 N N . GLU A 1 89 ? -9.101 4.363 13.632 1.00 97.00 89 GLU A N 1
ATOM 690 C CA . GLU A 1 89 ? -8.447 5.635 13.894 1.00 97.00 89 GLU A CA 1
ATOM 691 C C . GLU A 1 89 ? -8.724 6.095 15.329 1.00 97.00 89 GLU A C 1
ATOM 693 O O . GLU A 1 89 ? -9.875 6.298 15.717 1.00 97.00 89 GLU A O 1
ATOM 698 N N . ASP A 1 90 ? -7.662 6.298 16.107 1.00 96.38 90 ASP A N 1
ATOM 699 C CA . ASP A 1 90 ? -7.725 7.158 17.285 1.00 96.38 90 ASP A CA 1
ATOM 700 C C . ASP A 1 90 ? -7.661 8.641 16.868 1.00 96.38 90 ASP A C 1
ATOM 702 O O . ASP A 1 90 ? -7.530 8.972 15.686 1.00 96.38 90 ASP A O 1
ATOM 706 N N . GLU A 1 91 ? -7.785 9.552 17.835 1.00 96.88 91 GLU A N 1
ATOM 707 C CA . GLU A 1 91 ? -7.798 10.997 17.574 1.00 96.88 91 GLU A CA 1
ATOM 708 C C . GLU A 1 91 ? -6.534 11.472 16.835 1.00 96.88 91 GLU A C 1
ATOM 710 O O . GLU A 1 91 ? -6.621 12.237 15.871 1.00 96.88 91 GLU A O 1
ATOM 715 N N . ALA A 1 92 ? -5.363 10.965 17.232 1.00 96.38 92 ALA A N 1
ATOM 716 C CA . ALA A 1 92 ? -4.089 11.334 16.627 1.00 96.38 92 ALA A CA 1
ATOM 717 C C . ALA A 1 92 ? -3.973 10.823 15.182 1.00 96.38 92 ALA A C 1
ATOM 719 O O . ALA A 1 92 ? -3.599 11.578 14.282 1.00 96.38 92 ALA A O 1
ATOM 720 N N . ALA A 1 93 ? -4.337 9.562 14.935 1.00 96.38 93 ALA A N 1
ATOM 721 C CA . ALA A 1 93 ? -4.349 8.973 13.603 1.00 96.38 93 ALA A CA 1
ATOM 722 C C . ALA 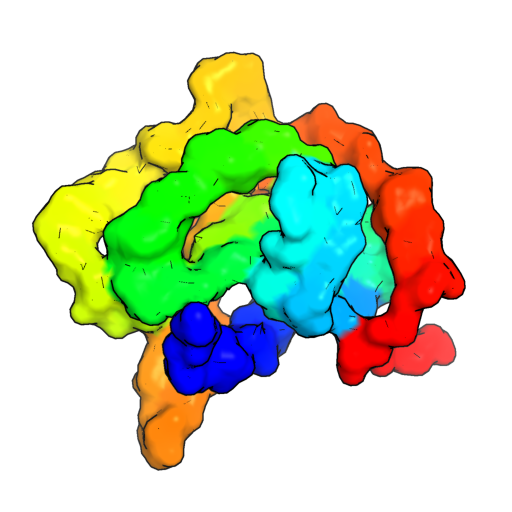A 1 93 ? -5.358 9.676 12.689 1.00 96.38 93 ALA A C 1
ATOM 724 O O . ALA A 1 93 ? -5.045 9.965 11.533 1.00 96.38 93 ALA A O 1
ATOM 725 N N . ALA A 1 94 ? -6.550 9.996 13.199 1.00 96.38 94 ALA A N 1
ATOM 726 C CA . ALA A 1 94 ? -7.562 10.733 12.454 1.00 96.38 94 ALA A CA 1
ATOM 727 C C . ALA A 1 94 ? -7.040 12.110 12.021 1.00 96.38 94 ALA A C 1
ATOM 729 O O . ALA A 1 94 ? -7.153 12.458 10.843 1.00 96.38 94 ALA A O 1
ATOM 730 N N . LEU A 1 95 ? -6.411 12.857 12.935 1.00 97.06 95 LEU A N 1
ATOM 731 C CA . LEU A 1 95 ? -5.825 14.162 12.632 1.00 97.06 95 LEU A CA 1
ATOM 732 C C . LEU A 1 95 ? -4.701 14.054 11.592 1.00 97.06 95 LEU A C 1
ATOM 734 O O . LEU A 1 95 ? -4.695 14.813 10.624 1.00 97.06 95 LEU A O 1
ATOM 738 N N . ALA A 1 96 ? -3.800 13.080 11.737 1.00 95.50 96 ALA A N 1
ATOM 739 C CA . ALA A 1 96 ? -2.709 12.846 10.790 1.00 95.50 96 ALA A CA 1
ATOM 740 C C . ALA A 1 96 ? -3.208 12.469 9.382 1.00 95.50 96 ALA A C 1
ATOM 742 O O . ALA A 1 96 ? -2.627 12.886 8.379 1.00 95.50 96 ALA A O 1
ATOM 743 N N . LEU A 1 97 ? -4.297 11.699 9.288 1.00 95.50 97 LEU A N 1
ATOM 744 C CA . LEU A 1 97 ? -4.923 11.331 8.013 1.00 95.50 97 LEU A CA 1
ATOM 745 C C . LEU A 1 97 ? -5.660 12.507 7.363 1.00 95.50 97 LEU A C 1
ATOM 747 O O . LEU A 1 97 ? -5.738 12.566 6.136 1.00 95.50 97 LEU A O 1
ATOM 751 N N . ILE A 1 98 ? -6.209 13.425 8.164 1.00 95.81 98 ILE A N 1
ATOM 752 C CA . ILE A 1 98 ? -6.844 14.656 7.677 1.00 95.81 98 ILE A CA 1
ATOM 753 C C . ILE A 1 98 ? -5.786 15.633 7.163 1.00 95.81 98 ILE A C 1
ATOM 755 O O . ILE A 1 98 ? -5.941 16.146 6.056 1.00 95.81 98 ILE A O 1
ATOM 759 N N . SER A 1 99 ? -4.713 15.870 7.927 1.00 95.50 99 SER A N 1
ATOM 760 C CA . SER A 1 99 ? -3.649 16.793 7.515 1.00 95.50 99 SER A CA 1
ATOM 761 C C . SER A 1 99 ? -2.843 16.251 6.335 1.00 95.50 99 SER A C 1
ATOM 763 O O . SER A 1 99 ? -2.379 17.023 5.502 1.00 95.50 99 SER A O 1
ATOM 765 N N . GLN A 1 100 ? -2.687 14.924 6.250 1.00 95.12 1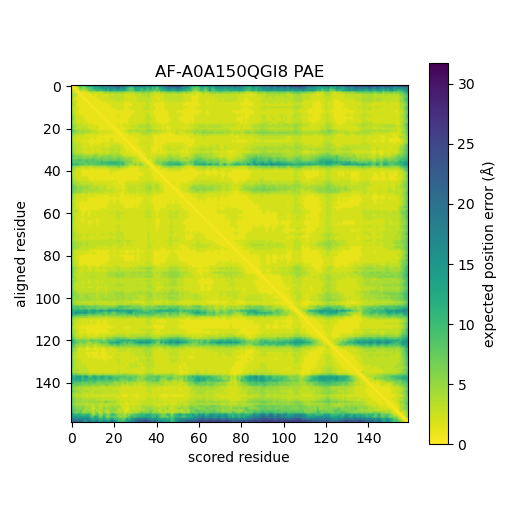00 GLN A N 1
ATOM 766 C CA . GLN A 1 100 ? -1.871 14.208 5.262 1.00 95.12 100 GLN A CA 1
ATOM 767 C C . GLN A 1 100 ? -0.383 14.575 5.271 1.00 95.12 100 GLN A C 1
ATOM 769 O O . GLN A 1 100 ? 0.370 13.993 4.496 1.00 95.12 100 GLN A O 1
ATOM 774 N N . GLU A 1 101 ? 0.068 15.476 6.147 1.00 94.06 101 GLU A N 1
ATOM 775 C CA . GLU A 1 101 ? 1.456 15.955 6.206 1.00 94.06 101 GLU A CA 1
ATOM 776 C C . GLU A 1 101 ? 2.440 14.792 6.348 1.00 94.06 101 GLU A C 1
ATOM 778 O O . GLU A 1 101 ? 3.462 14.745 5.672 1.00 94.06 101 GLU A O 1
ATOM 783 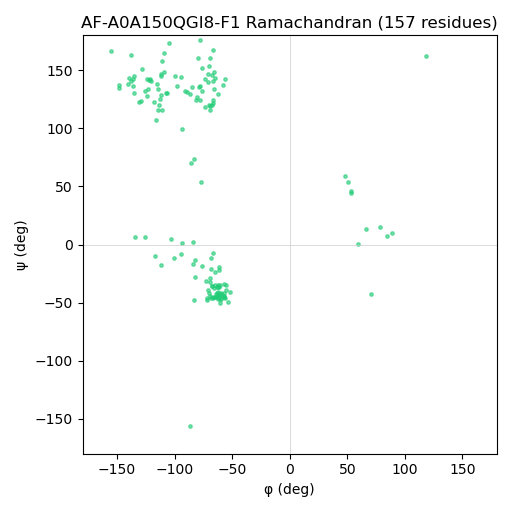N N . THR A 1 102 ? 2.072 13.792 7.152 1.00 94.50 102 THR A N 1
ATOM 784 C CA . THR A 1 102 ? 2.891 12.594 7.379 1.00 94.50 102 THR A CA 1
ATOM 785 C C . THR A 1 102 ? 3.070 11.727 6.130 1.00 94.50 102 THR A C 1
ATOM 787 O O . THR A 1 102 ? 4.036 10.974 6.057 1.00 94.50 102 THR A O 1
ATOM 790 N N . LEU A 1 103 ? 2.160 11.818 5.150 1.00 96.38 103 LEU A N 1
ATOM 791 C CA . LEU A 1 103 ? 2.160 11.006 3.928 1.00 96.38 103 LEU A CA 1
ATOM 792 C C . LEU A 1 103 ? 3.101 11.551 2.849 1.00 96.38 103 LEU A C 1
ATOM 794 O O . LEU A 1 103 ? 3.372 10.848 1.867 1.00 96.38 103 LEU A O 1
ATOM 798 N N . TYR A 1 104 ? 3.570 12.789 3.008 1.00 94.56 104 TYR A N 1
ATOM 799 C CA . TYR A 1 104 ? 4.515 13.417 2.100 1.00 94.56 104 TYR A CA 1
ATOM 800 C C . TYR A 1 104 ? 5.952 13.241 2.601 1.00 94.56 104 TYR A C 1
ATOM 802 O O . TYR A 1 104 ? 6.214 13.287 3.805 1.00 94.56 104 TYR A O 1
ATOM 810 N N . PRO A 1 105 ? 6.917 13.056 1.690 1.00 89.62 105 PRO A N 1
ATOM 811 C CA . PRO A 1 105 ? 8.319 13.246 2.025 1.00 89.62 105 PRO A CA 1
ATOM 812 C C . PRO A 1 105 ? 8.609 14.748 2.234 1.00 89.62 105 PRO A C 1
ATOM 814 O O . PRO A 1 105 ? 7.950 15.586 1.620 1.00 89.62 105 PRO A O 1
ATOM 817 N N . PRO A 1 106 ? 9.629 15.108 3.029 1.00 83.94 106 PRO A N 1
ATOM 818 C CA . PRO A 1 106 ? 9.986 16.512 3.250 1.00 83.94 106 PRO A CA 1
ATOM 819 C C . PRO A 1 106 ? 10.548 17.203 1.994 1.00 83.94 106 PRO A C 1
ATOM 821 O O . PRO A 1 106 ? 10.256 18.370 1.761 1.00 83.94 106 PRO A O 1
ATOM 824 N N . ASP A 1 107 ? 11.312 16.477 1.165 1.00 83.62 107 ASP A N 1
ATOM 825 C CA . ASP A 1 107 ? 12.190 17.094 0.151 1.00 83.62 107 ASP A CA 1
ATOM 826 C C . ASP A 1 107 ? 11.973 16.585 -1.286 1.00 83.62 107 ASP A C 1
ATOM 828 O O . ASP A 1 107 ? 12.762 16.883 -2.184 1.00 83.62 107 ASP A O 1
ATOM 832 N N . THR A 1 108 ? 10.954 15.756 -1.539 1.00 83.31 108 THR A N 1
ATOM 833 C CA . THR A 1 108 ? 10.752 15.139 -2.866 1.00 83.31 108 THR A CA 1
ATOM 834 C C . THR A 1 108 ? 9.287 15.138 -3.292 1.00 83.31 108 THR A C 1
ATOM 836 O O . THR A 1 108 ? 8.389 15.336 -2.485 1.00 83.31 108 THR A O 1
ATOM 839 N N . ALA A 1 109 ? 9.025 14.935 -4.582 1.00 88.75 109 ALA A N 1
ATOM 840 C CA . ALA A 1 109 ? 7.661 14.750 -5.067 1.00 88.75 109 ALA A CA 1
ATOM 841 C C . ALA A 1 109 ? 7.139 13.338 -4.738 1.00 88.75 109 ALA A C 1
ATOM 843 O O . ALA A 1 109 ? 7.910 12.376 -4.694 1.00 88.75 109 ALA A O 1
ATOM 844 N N . GLY A 1 110 ? 5.821 13.214 -4.581 1.00 94.56 110 GLY A N 1
ATOM 845 C CA . GLY A 1 110 ? 5.133 11.953 -4.303 1.00 94.56 110 GLY A CA 1
ATOM 846 C C . GLY A 1 110 ? 4.392 11.971 -2.969 1.00 94.56 110 GLY A C 1
ATOM 847 O O . GLY A 1 110 ? 4.645 12.805 -2.103 1.00 94.56 110 GLY A O 1
ATOM 848 N N . ARG A 1 111 ? 3.462 11.031 -2.806 1.00 97.50 111 ARG A N 1
ATOM 849 C CA . ARG A 1 111 ? 2.629 10.892 -1.606 1.00 97.50 111 ARG A CA 1
ATOM 850 C C . ARG A 1 111 ? 2.293 9.429 -1.392 1.00 97.50 111 ARG A C 1
ATOM 852 O O . ARG A 1 111 ? 1.866 8.747 -2.328 1.00 97.50 111 ARG A O 1
ATOM 859 N N . VAL A 1 112 ? 2.422 8.962 -0.154 1.00 98.25 112 VAL A N 1
ATOM 860 C CA . VAL A 1 112 ? 1.920 7.645 0.248 1.00 98.25 112 VAL A CA 1
ATOM 861 C C . VAL A 1 112 ? 0.391 7.643 0.185 1.00 98.25 112 VAL A C 1
ATOM 863 O O . VAL A 1 112 ? -0.273 8.485 0.783 1.00 98.25 112 VAL A O 1
ATOM 866 N N . GLY A 1 113 ? -0.184 6.707 -0.564 1.00 98.44 113 GLY A N 1
ATOM 867 C CA . GLY A 1 113 ? -1.632 6.542 -0.639 1.00 98.44 113 GLY A CA 1
ATOM 868 C C . GLY A 1 113 ? -2.198 5.793 0.564 1.00 98.44 113 GLY A C 1
ATOM 869 O O . GLY A 1 113 ? -1.493 5.054 1.251 1.00 98.44 113 GLY A O 1
ATOM 870 N N . VAL A 1 114 ? -3.501 5.950 0.782 1.00 98.69 114 VAL A N 1
ATOM 871 C CA . VAL A 1 114 ? -4.235 5.305 1.876 1.00 98.69 114 VAL A CA 1
ATOM 872 C C . VAL A 1 114 ? -5.391 4.500 1.304 1.00 98.69 114 VAL A C 1
ATOM 874 O O . VAL A 1 114 ? -6.210 5.028 0.544 1.00 98.69 114 VAL A O 1
ATOM 877 N N . ILE A 1 115 ? -5.466 3.228 1.687 1.00 98.81 115 ILE A N 1
ATOM 878 C CA . ILE A 1 115 ? -6.560 2.320 1.348 1.00 98.81 115 ILE A CA 1
ATOM 879 C C . ILE A 1 115 ? -7.312 1.960 2.630 1.00 98.81 115 ILE A C 1
ATOM 881 O O . ILE A 1 115 ? -6.756 1.360 3.546 1.00 98.81 115 ILE A O 1
ATOM 885 N N . ASP A 1 116 ? -8.599 2.279 2.671 1.00 98.38 116 ASP A N 1
ATOM 886 C CA . ASP A 1 116 ? -9.483 1.815 3.730 1.00 98.38 116 ASP A CA 1
ATOM 887 C C . ASP A 1 116 ? -9.941 0.394 3.417 1.00 98.38 116 ASP A C 1
ATOM 889 O O . ASP A 1 116 ? -10.558 0.147 2.377 1.00 98.38 116 ASP A O 1
ATOM 893 N N . VAL A 1 117 ? -9.715 -0.525 4.346 1.00 98.25 117 VAL A N 1
ATOM 894 C CA . VAL A 1 117 ? -10.367 -1.833 4.365 1.00 98.25 117 VAL A CA 1
ATOM 895 C C . VAL A 1 117 ? -11.657 -1.698 5.169 1.00 98.25 117 VAL A C 1
ATOM 897 O O . VAL A 1 117 ? -11.660 -1.152 6.269 1.00 98.25 117 VAL A O 1
ATOM 900 N N . VAL A 1 118 ? -12.772 -2.178 4.632 1.00 97.12 118 VAL A N 1
ATOM 901 C CA . VAL A 1 118 ? -14.099 -2.067 5.249 1.00 97.12 118 VAL A CA 1
ATOM 902 C C . VAL A 1 118 ? -14.700 -3.451 5.450 1.00 97.12 118 VAL A C 1
ATOM 904 O O . VAL A 1 118 ? -14.558 -4.317 4.590 1.00 97.12 118 VAL A O 1
ATOM 907 N N . LYS A 1 119 ? -15.396 -3.662 6.570 1.00 94.50 119 LYS A N 1
ATOM 908 C CA . LYS A 1 119 ? -16.223 -4.861 6.754 1.00 94.50 119 LYS A CA 1
ATOM 909 C C . LYS A 1 119 ? -17.510 -4.718 5.951 1.00 94.50 119 LYS A C 1
ATOM 911 O O . LYS A 1 119 ? -18.168 -3.680 6.009 1.00 94.50 119 LYS A O 1
ATOM 916 N N . MET A 1 120 ? -17.851 -5.754 5.203 1.00 92.00 120 MET A N 1
ATOM 917 C CA . MET A 1 120 ? -19.075 -5.870 4.420 1.00 92.00 120 MET A CA 1
ATOM 918 C C . MET A 1 120 ? -20.055 -6.823 5.114 1.00 92.00 120 MET A C 1
ATOM 920 O O . MET A 1 120 ? -19.740 -7.446 6.133 1.00 92.00 120 MET A O 1
ATOM 924 N N . ALA A 1 121 ? -21.273 -6.920 4.577 1.00 87.25 121 ALA A N 1
ATOM 925 C CA . ALA A 1 121 ? -22.234 -7.920 5.030 1.00 87.25 121 ALA A CA 1
ATOM 926 C C . ALA A 1 121 ? -21.627 -9.332 4.923 1.00 87.25 121 ALA A C 1
ATOM 928 O O . ALA A 1 121 ? -20.884 -9.617 3.989 1.00 87.25 121 ALA A O 1
ATOM 929 N N . GLY A 1 122 ? -21.934 -10.204 5.887 1.00 83.94 122 GLY A N 1
ATOM 930 C CA . GLY A 1 122 ? -21.415 -11.577 5.903 1.00 83.94 122 GLY A CA 1
ATOM 931 C C . GLY A 1 122 ? -19.968 -11.734 6.393 1.00 83.94 122 GLY A C 1
ATOM 932 O O . GLY A 1 122 ? -19.393 -12.794 6.190 1.00 83.94 122 GLY A O 1
ATOM 933 N N . ASP A 1 123 ? -19.392 -10.718 7.050 1.00 81.69 123 ASP A N 1
ATOM 934 C CA . ASP A 1 123 ? -17.985 -10.685 7.507 1.00 81.69 123 ASP A CA 1
ATOM 935 C C . ASP A 1 123 ? -16.948 -10.673 6.368 1.00 81.69 123 ASP A C 1
ATOM 937 O O . ASP A 1 123 ? -15.752 -10.850 6.605 1.00 81.69 123 ASP A O 1
ATOM 941 N N . ASP A 1 124 ? -17.376 -10.412 5.132 1.00 91.19 124 ASP A N 1
ATOM 942 C CA . ASP A 1 124 ? -16.465 -10.161 4.018 1.00 91.19 124 ASP A CA 1
ATOM 943 C C . ASP A 1 124 ? -15.735 -8.823 4.178 1.00 91.19 124 ASP A C 1
ATOM 945 O O . ASP A 1 124 ? -16.156 -7.928 4.915 1.00 91.19 124 ASP A O 1
ATOM 949 N N . LEU A 1 125 ? -14.615 -8.675 3.470 1.00 96.62 125 LEU A N 1
ATOM 950 C CA . LEU A 1 125 ? -13.826 -7.447 3.463 1.00 96.62 125 LEU A CA 1
ATOM 951 C C . LEU A 1 125 ? -13.851 -6.804 2.075 1.00 96.62 125 LEU A C 1
ATOM 953 O O . LEU A 1 125 ? -13.623 -7.461 1.061 1.00 96.62 125 LEU A O 1
ATOM 957 N N . GLY A 1 126 ? -14.074 -5.495 2.045 1.00 97.19 126 GLY A N 1
ATOM 958 C CA . GLY A 1 126 ? -13.871 -4.640 0.881 1.00 97.19 126 GLY A CA 1
ATOM 959 C C . GLY A 1 126 ? -12.672 -3.720 1.089 1.00 97.19 126 GLY A C 1
ATOM 960 O O . GLY A 1 126 ? -12.211 -3.540 2.213 1.00 97.19 126 GLY A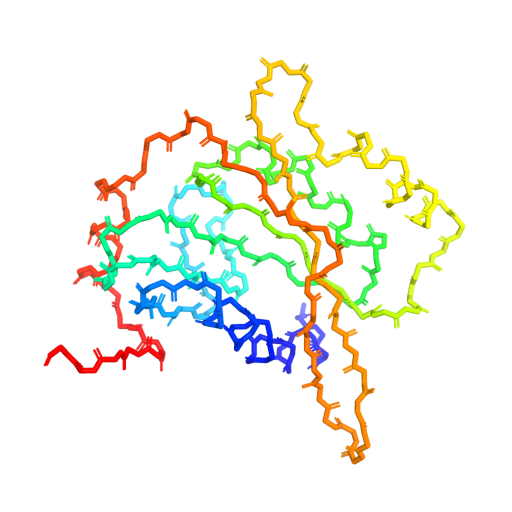 O 1
ATOM 961 N N . ALA A 1 127 ? -12.175 -3.106 0.017 1.00 98.19 127 ALA A N 1
ATOM 962 C CA . ALA A 1 127 ? -11.134 -2.089 0.109 1.00 98.19 127 ALA A CA 1
ATOM 963 C C . ALA A 1 127 ? -11.388 -0.946 -0.879 1.00 98.19 127 ALA A C 1
ATOM 965 O O . ALA A 1 127 ? -11.754 -1.184 -2.034 1.00 98.19 127 ALA A O 1
ATOM 966 N N . ASN A 1 128 ? -11.182 0.288 -0.423 1.00 97.88 128 ASN A N 1
ATOM 967 C CA . ASN A 1 128 ? -11.390 1.507 -1.198 1.00 97.88 128 ASN A CA 1
ATOM 968 C C . ASN A 1 128 ? -10.231 2.478 -0.987 1.00 97.88 128 ASN A C 1
ATOM 970 O O . ASN A 1 128 ? -9.740 2.635 0.127 1.00 97.88 128 ASN A O 1
ATOM 974 N N . VAL A 1 129 ? -9.831 3.183 -2.043 1.00 98.19 129 VAL A N 1
ATOM 975 C CA . VAL A 1 129 ? -8.848 4.261 -1.910 1.00 98.19 129 VAL A CA 1
ATOM 976 C C . VAL A 1 129 ? -9.480 5.426 -1.160 1.00 98.19 129 VAL A C 1
ATOM 978 O O . VAL A 1 129 ? -10.446 6.018 -1.637 1.00 98.19 129 VAL A O 1
ATOM 981 N N . ARG A 1 130 ? -8.905 5.764 -0.006 1.00 97.38 130 ARG A N 1
ATOM 982 C CA . ARG A 1 130 ? -9.215 6.986 0.742 1.00 97.38 130 ARG A CA 1
ATOM 983 C C . ARG A 1 130 ? -8.422 8.165 0.197 1.00 97.38 130 ARG A C 1
ATOM 985 O O . ARG A 1 130 ? -8.995 9.205 -0.105 1.00 97.38 130 ARG A O 1
ATOM 992 N N . THR A 1 131 ? -7.121 7.960 0.007 1.00 97.56 131 THR A N 1
ATOM 993 C CA . THR A 1 131 ? -6.195 8.965 -0.523 1.00 97.56 131 THR A CA 1
ATOM 994 C C . THR A 1 131 ? -5.384 8.334 -1.642 1.00 97.56 131 THR A C 1
ATOM 996 O O . THR A 1 131 ? -4.719 7.320 -1.432 1.00 97.56 131 THR A O 1
ATOM 999 N N . LYS A 1 132 ? -5.429 8.912 -2.847 1.00 97.12 132 LYS A N 1
ATOM 1000 C CA . LYS A 1 132 ? -4.636 8.407 -3.977 1.00 97.12 132 LYS A CA 1
ATOM 1001 C C . LYS A 1 132 ? -3.143 8.590 -3.700 1.00 97.12 132 LYS A C 1
ATOM 1003 O O . LYS A 1 132 ? -2.726 9.678 -3.299 1.00 97.12 132 LYS A O 1
ATOM 1008 N N . ALA A 1 133 ? -2.343 7.555 -3.948 1.00 97.56 133 ALA A N 1
ATOM 1009 C CA . ALA A 1 133 ? -0.894 7.707 -3.972 1.00 97.56 133 ALA A CA 1
ATOM 1010 C C . ALA A 1 133 ? -0.472 8.599 -5.144 1.00 97.56 133 ALA A C 1
ATOM 1012 O O . ALA A 1 133 ? -1.094 8.586 -6.209 1.00 97.56 133 ALA A O 1
ATOM 1013 N N . GLU A 1 134 ? 0.612 9.337 -4.950 1.00 97.31 134 GLU A N 1
ATOM 1014 C CA . GLU A 1 134 ? 1.279 10.091 -6.007 1.00 97.31 134 GLU A CA 1
ATOM 1015 C C . GLU A 1 134 ? 2.637 9.465 -6.286 1.00 97.31 134 GLU A C 1
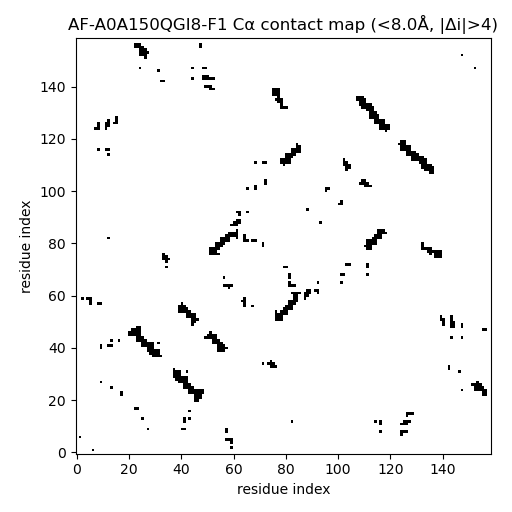ATOM 1017 O O . GLU A 1 134 ? 3.303 8.955 -5.381 1.00 97.31 134 GLU A O 1
ATOM 1022 N N . ARG A 1 135 ? 3.033 9.489 -7.558 1.00 96.12 135 ARG A N 1
ATOM 1023 C CA . ARG A 1 135 ? 4.230 8.804 -8.028 1.00 96.12 135 ARG A CA 1
ATOM 1024 C C . ARG A 1 135 ? 5.483 9.459 -7.452 1.00 96.12 135 ARG A C 1
ATOM 1026 O O . ARG A 1 135 ? 5.767 10.617 -7.748 1.00 96.12 135 ARG A O 1
ATOM 1033 N N . PHE A 1 136 ? 6.272 8.695 -6.710 1.00 95.75 136 PHE A N 1
ATOM 1034 C CA . PHE A 1 136 ? 7.618 9.085 -6.310 1.00 95.75 136 PHE A CA 1
ATOM 1035 C C . PHE A 1 136 ? 8.568 8.993 -7.518 1.00 95.75 136 PHE A C 1
ATOM 1037 O O . PHE A 1 136 ? 8.455 8.056 -8.320 1.00 95.75 136 PHE A O 1
ATOM 1044 N N . PRO A 1 137 ? 9.533 9.918 -7.672 1.00 91.62 137 PRO A N 1
ATOM 1045 C CA . PRO A 1 137 ? 10.462 9.95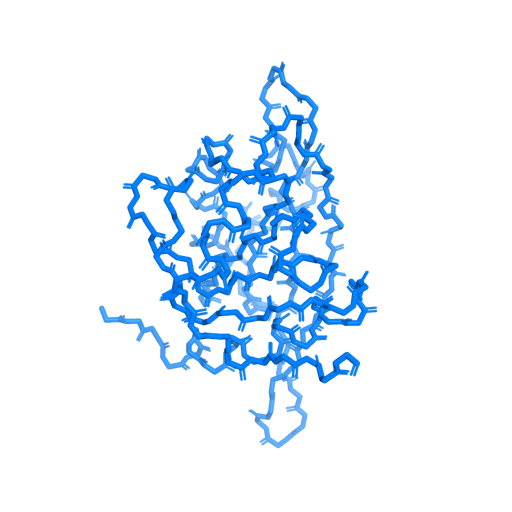7 -8.802 1.00 91.62 137 PRO A CA 1
ATOM 1046 C C . PRO A 1 137 ? 11.578 8.907 -8.659 1.00 91.62 137 PRO A C 1
ATOM 1048 O O . PRO A 1 137 ? 12.764 9.217 -8.701 1.00 91.62 137 PRO A O 1
ATOM 1051 N N . THR A 1 138 ? 11.212 7.641 -8.464 1.00 84.19 138 THR A N 1
ATOM 1052 C CA . THR A 1 138 ? 12.157 6.544 -8.245 1.00 84.19 138 THR A CA 1
ATOM 1053 C C . THR A 1 138 ? 12.165 5.588 -9.442 1.00 84.19 138 THR A C 1
ATOM 1055 O O . THR A 1 138 ? 11.155 4.930 -9.701 1.00 84.19 138 THR A O 1
ATOM 1058 N N . PRO A 1 139 ? 13.285 5.452 -10.176 1.00 79.88 139 PRO A N 1
ATOM 1059 C CA . PRO A 1 139 ? 13.378 4.504 -11.279 1.00 79.88 139 PRO A CA 1
ATOM 1060 C C . PRO A 1 139 ? 13.480 3.068 -10.743 1.00 79.88 139 PRO A C 1
ATOM 1062 O O . PRO A 1 139 ? 14.418 2.708 -10.019 1.00 79.88 139 PRO A O 1
ATOM 1065 N N . THR A 1 140 ? 12.494 2.243 -11.094 1.00 86.62 140 THR A N 1
ATOM 1066 C CA . THR A 1 140 ? 12.371 0.855 -10.609 1.00 86.62 140 THR A CA 1
ATOM 1067 C C . THR A 1 140 ? 12.037 -0.158 -11.697 1.00 86.62 140 THR A C 1
ATOM 1069 O O . THR A 1 140 ? 11.843 -1.320 -11.369 1.00 86.62 140 THR A O 1
ATOM 1072 N N . TYR A 1 141 ? 12.020 0.236 -12.974 1.00 86.75 141 TYR A N 1
ATOM 1073 C CA . TYR A 1 141 ? 11.635 -0.655 -14.075 1.00 86.75 141 TYR A CA 1
ATOM 1074 C C . TYR A 1 141 ? 12.485 -1.930 -14.133 1.00 86.75 141 TYR A C 1
ATOM 1076 O O . TYR A 1 141 ? 11.932 -3.025 -14.183 1.00 86.75 141 TYR A O 1
ATOM 1084 N N . ASP A 1 142 ? 13.810 -1.808 -14.012 1.00 89.50 142 ASP A N 1
ATOM 1085 C CA . ASP A 1 142 ? 14.709 -2.972 -14.002 1.00 89.50 142 ASP A CA 1
ATOM 1086 C C . ASP A 1 142 ? 14.443 -3.889 -12.804 1.00 89.50 142 ASP A C 1
ATOM 1088 O O . ASP A 1 142 ? 14.494 -5.114 -12.917 1.00 89.50 142 ASP A O 1
ATOM 1092 N N . LEU A 1 143 ? 14.112 -3.292 -11.655 1.00 92.38 143 LEU A N 1
ATOM 1093 C CA . LEU A 1 143 ? 13.799 -4.016 -10.427 1.00 92.38 143 LEU A CA 1
ATOM 1094 C C . LEU A 1 143 ? 12.472 -4.768 -10.561 1.00 92.38 143 LEU A C 1
ATOM 1096 O O . LEU A 1 143 ? 12.388 -5.939 -10.211 1.00 92.38 143 LEU A O 1
ATOM 1100 N N . ALA A 1 144 ? 11.459 -4.106 -11.121 1.00 93.12 144 ALA A N 1
ATOM 1101 C CA . ALA A 1 144 ? 10.131 -4.652 -11.359 1.00 93.12 144 ALA A CA 1
ATOM 1102 C C . ALA A 1 144 ? 10.160 -5.809 -12.368 1.00 93.12 144 ALA A C 1
ATOM 1104 O O . ALA A 1 144 ? 9.581 -6.867 -12.109 1.00 93.12 144 ALA A O 1
ATOM 1105 N N . ALA A 1 145 ? 10.890 -5.637 -13.473 1.00 92.12 145 ALA A N 1
ATOM 1106 C CA . ALA A 1 145 ? 11.068 -6.668 -14.488 1.00 92.12 145 ALA A CA 1
ATOM 1107 C C . ALA A 1 145 ? 11.838 -7.877 -13.936 1.00 92.12 145 ALA A C 1
ATOM 1109 O O . ALA A 1 145 ? 11.406 -9.012 -14.128 1.00 92.12 145 ALA A O 1
ATOM 1110 N N . SER A 1 146 ? 12.934 -7.638 -13.207 1.00 93.50 146 SER A N 1
ATOM 1111 C CA . SER A 1 146 ? 13.728 -8.711 -12.593 1.00 93.50 146 SER A CA 1
ATOM 1112 C C . SER A 1 146 ? 12.914 -9.490 -11.564 1.00 93.50 146 SER A C 1
ATOM 1114 O O . SER A 1 146 ? 12.911 -10.716 -11.596 1.00 93.50 146 SER A O 1
ATOM 1116 N N . PHE A 1 147 ? 12.176 -8.789 -10.696 1.00 95.44 147 PHE A N 1
ATOM 1117 C CA . PHE A 1 147 ? 11.299 -9.416 -9.709 1.00 95.44 147 PHE A CA 1
ATOM 1118 C C . PHE A 1 147 ? 10.222 -10.271 -10.387 1.00 95.44 147 PHE A C 1
ATOM 1120 O O . PHE A 1 147 ? 10.042 -11.431 -10.032 1.00 95.44 147 PHE A O 1
ATOM 1127 N N . SER A 1 148 ? 9.556 -9.730 -11.412 1.00 94.12 148 SER A N 1
ATOM 1128 C CA . SER A 1 148 ? 8.484 -10.432 -12.126 1.00 94.12 148 SER A CA 1
ATOM 1129 C C . SER A 1 148 ? 8.955 -11.623 -12.958 1.00 94.12 148 SER A C 1
ATOM 1131 O O . SER A 1 148 ? 8.140 -12.473 -13.309 1.00 94.12 148 SER A O 1
ATOM 1133 N N . ALA A 1 149 ? 10.237 -11.672 -13.321 1.00 93.19 149 ALA A N 1
ATOM 1134 C CA . ALA A 1 149 ? 10.827 -12.798 -14.036 1.00 93.19 149 ALA A CA 1
ATOM 1135 C C . ALA A 1 149 ? 11.220 -13.949 -13.098 1.00 93.19 149 ALA A C 1
ATOM 1137 O O . ALA A 1 149 ? 11.242 -15.098 -13.529 1.00 93.19 149 ALA A O 1
ATOM 1138 N N . SER A 1 150 ? 11.543 -13.647 -11.837 1.00 93.88 150 SER A N 1
ATOM 1139 C CA . SER A 1 150 ? 12.006 -14.635 -10.857 1.00 93.88 150 SER A CA 1
ATOM 1140 C C . SER A 1 150 ? 10.933 -15.109 -9.876 1.00 93.88 150 SER A C 1
ATOM 1142 O O . SER A 1 150 ? 11.167 -16.093 -9.178 1.00 93.88 150 SER A O 1
ATOM 1144 N N . HIS A 1 151 ? 9.772 -14.451 -9.827 1.00 94.12 151 HIS A N 1
ATOM 1145 C CA . HIS A 1 151 ? 8.687 -14.777 -8.902 1.00 94.12 151 HIS A CA 1
ATOM 1146 C C . HIS A 1 151 ? 7.394 -15.111 -9.639 1.00 94.12 151 HIS A C 1
ATOM 1148 O O . HIS A 1 151 ? 7.027 -14.467 -10.622 1.00 94.12 151 HIS A O 1
ATOM 1154 N N . GLU A 1 152 ? 6.664 -16.087 -9.109 1.00 92.00 152 GLU A N 1
ATOM 1155 C CA . GLU A 1 152 ? 5.327 -16.423 -9.581 1.00 92.00 152 GLU A CA 1
ATOM 1156 C C . GLU A 1 152 ? 4.299 -15.449 -8.990 1.00 92.00 152 GLU A C 1
ATOM 1158 O O . GLU A 1 152 ? 4.238 -15.231 -7.776 1.00 92.00 152 GLU A O 1
ATOM 1163 N N . ALA A 1 153 ? 3.493 -14.832 -9.853 1.00 90.81 153 ALA A N 1
ATOM 1164 C CA . ALA A 1 153 ? 2.426 -13.941 -9.422 1.00 90.81 153 ALA A CA 1
ATOM 1165 C C . ALA A 1 153 ? 1.214 -14.754 -8.951 1.00 90.81 153 ALA A C 1
ATOM 1167 O O . ALA A 1 153 ? 0.754 -15.660 -9.640 1.00 90.81 153 ALA A O 1
ATOM 1168 N N . LYS A 1 154 ? 0.626 -14.371 -7.812 1.00 90.25 154 LYS A N 1
ATOM 1169 C CA . LYS A 1 154 ? -0.626 -14.970 -7.320 1.00 90.25 154 LYS A CA 1
ATOM 1170 C C . LYS A 1 154 ? -1.798 -14.672 -8.255 1.00 90.25 154 LYS A C 1
ATOM 1172 O O . LYS A 1 154 ? -2.715 -15.478 -8.376 1.00 90.25 154 LYS A O 1
ATOM 1177 N N . ILE A 1 155 ? -1.795 -13.486 -8.867 1.00 86.88 155 ILE A N 1
ATOM 1178 C CA . ILE A 1 155 ? -2.770 -13.094 -9.886 1.00 86.88 155 ILE A CA 1
ATOM 1179 C C . ILE A 1 155 ? -2.002 -12.559 -11.089 1.00 86.88 155 ILE A C 1
ATOM 1181 O O . ILE A 1 155 ? -1.236 -11.599 -10.967 1.00 86.88 155 ILE A O 1
ATOM 1185 N N . GLN A 1 156 ? -2.256 -13.167 -12.243 1.00 78.81 156 GLN A N 1
ATOM 1186 C CA . GLN A 1 156 ? -1.752 -12.758 -13.546 1.00 78.81 156 GLN A CA 1
ATOM 1187 C C . GLN A 1 156 ? -2.886 -12.870 -14.567 1.00 78.81 156 GLN A C 1
ATOM 1189 O O . GLN A 1 156 ? -3.676 -13.814 -14.527 1.00 78.81 156 GLN A O 1
ATOM 1194 N N . TYR A 1 157 ? -2.968 -11.904 -15.477 1.00 68.81 157 TYR A N 1
ATOM 1195 C CA . TYR A 1 157 ? -3.894 -11.961 -16.603 1.00 68.81 157 TYR A CA 1
ATOM 1196 C C . TYR A 1 157 ? -3.186 -12.628 -17.788 1.00 68.81 157 TYR A C 1
ATOM 1198 O O . TYR A 1 157 ? -2.045 -12.254 -18.070 1.00 68.81 157 TYR A O 1
ATOM 1206 N N . PRO A 1 158 ? -3.805 -13.608 -18.472 1.00 57.19 158 PRO A N 1
ATOM 1207 C CA . PRO A 1 158 ? -3.254 -14.124 -19.717 1.00 57.19 158 PRO A CA 1
ATOM 1208 C C . PRO A 1 158 ? -3.210 -12.987 -20.746 1.00 57.19 158 PRO A C 1
ATOM 1210 O O . PRO A 1 158 ? -4.192 -12.256 -20.899 1.00 57.19 158 PRO A O 1
ATOM 1213 N N . GLY A 1 159 ? -2.043 -12.813 -21.369 1.00 50.78 159 GLY A N 1
ATOM 1214 C CA . GLY A 1 159 ? -1.831 -11.866 -22.465 1.00 50.78 159 GLY A CA 1
ATOM 1215 C C . GLY A 1 159 ? -2.413 -12.347 -23.785 1.00 50.78 159 GLY A C 1
ATOM 1216 O O . GLY A 1 159 ? -2.629 -13.572 -23.927 1.00 50.78 159 GLY A O 1
#

Nearest PDB structures (foldseek):
  5gkh-assembly1_B  TM=4.037E-01  e=3.086E-02  Thermococcus kodakarensis KOD1
  7pmx-assembly1_A  TM=4.427E-01  e=4.086E+00  Homo sapiens

Sequence (159 aa):
MRDRFELRAQNPVASCLIRQLIVPRIYIDADWPGMADGLVDVLAIDRDGKGDAHIVQIRTKAADALALVPGLLKARAPFRWIAFLRGTEDEAAALALISQETLYPPDTAGRVGVIDVVKMAGDDLGANVRTKAERFPTPTYDLAASFSASHEAKIQYPG

Organism: Sorangium cellulosum (NCBI:txid56)

Secondary structure (DSSP, 8-state):
---HHHHHHHHHHHHHHHTTSSS-EEEEEEE-TTSTT-EEEEEEEHHHHTS-EEEEEEESSHHHHHTTHHHHTT-S-SEEEEEEETT---HHHHHHHHH-GGGS-SSSS-B-EEEEEEE-GGG-EEEEEEE--B--S---HHHHHHHHHHS--SB----

Radius of gyration: 14.76 Å; Cα contacts (8 Å, |Δi|>4): 345; chains: 1; bounding box: 37×34×40 Å